Protein AF-A0A2S5QWN9-F1 (afdb_monomer_lite)

Secondary structure (DSSP, 8-state):
--BGGGT--S--SEEEEEEEETS------EEE-HHHHHHHHHHHHH-SS-EEEETTEEEEEEEEEEETTTTEEEEEEE-

Sequence (79 aa):
MNEYLTFFTNDGRFDIEVNFVNSAARIAKRYASISDITGLLELLESNEQLRMTFDEYPGTITAISIDPILNKLKLTVQL

pLDDT: mean 73.25, std 11.72, range [43.09, 87.06]

Foldseek 3Di:
DAAPVVLAPLPADAWEFEAEDPDPDDGDTGHHHPVSVVVVVVVCVVPVWDWYADPNRIWTFNDWDADPVRSYIYTYTYD

Structure (mmCIF, N/CA/C/O backbone):
data_AF-A0A2S5QWN9-F1
#
_entry.id   AF-A0A2S5QWN9-F1
#
loop_
_atom_site.group_PDB
_atom_site.id
_atom_site.type_symbol
_atom_site.label_atom_id
_atom_site.label_alt_id
_atom_site.label_comp_id
_atom_site.label_asym_id
_atom_site.label_entity_id
_atom_site.label_seq_id
_atom_site.pdbx_PDB_ins_code
_atom_site.Cartn_x
_atom_site.Cartn_y
_atom_site.Cartn_z
_atom_site.occupancy
_atom_site.B_iso_or_equiv
_atom_site.auth_seq_id
_atom_site.auth_comp_id
_atom_site.auth_asym_id
_atom_site.auth_atom_id
_atom_site.pdbx_PDB_model_num
ATOM 1 N N . MET A 1 1 ? -1.725 -17.647 -2.160 1.00 45.22 1 MET A N 1
ATOM 2 C CA . MET A 1 1 ? -0.970 -16.506 -2.715 1.00 45.22 1 MET A CA 1
ATOM 3 C C . MET A 1 1 ? -1.925 -15.330 -2.624 1.00 45.22 1 MET A C 1
ATOM 5 O O . MET A 1 1 ? -3.024 -15.470 -3.140 1.00 45.22 1 MET A O 1
ATOM 9 N N . ASN A 1 2 ? -1.604 -14.287 -1.855 1.00 43.09 2 ASN A N 1
ATOM 10 C CA . ASN A 1 2 ? -2.533 -13.173 -1.640 1.00 43.09 2 ASN A CA 1
ATOM 11 C C . ASN A 1 2 ? -2.336 -12.151 -2.763 1.00 43.09 2 ASN A C 1
ATOM 13 O O . ASN A 1 2 ? -1.255 -11.579 -2.910 1.00 43.09 2 ASN A O 1
ATOM 17 N N . GLU A 1 3 ? -3.362 -11.973 -3.587 1.00 48.50 3 GLU A N 1
ATOM 18 C CA . GLU A 1 3 ? -3.357 -11.012 -4.685 1.00 48.50 3 GLU A CA 1
ATOM 19 C C . GLU A 1 3 ? -3.601 -9.598 -4.136 1.00 48.50 3 GLU A C 1
ATOM 21 O O . GLU A 1 3 ? -4.517 -9.361 -3.350 1.00 48.50 3 GLU A O 1
ATOM 26 N N . TYR A 1 4 ? -2.782 -8.630 -4.556 1.00 48.75 4 TYR A N 1
ATOM 27 C CA . TYR A 1 4 ? -2.953 -7.213 -4.204 1.00 48.75 4 TYR A CA 1
ATOM 28 C C . TYR A 1 4 ? -4.292 -6.654 -4.693 1.00 48.75 4 TYR A C 1
ATOM 30 O O . TYR A 1 4 ? -4.884 -5.784 -4.059 1.00 48.75 4 TYR A O 1
ATOM 38 N N . LEU A 1 5 ? -4.787 -7.193 -5.809 1.00 49.50 5 LEU A N 1
ATOM 39 C CA . LEU A 1 5 ? -6.035 -6.781 -6.443 1.00 49.50 5 LEU A CA 1
ATOM 40 C C . LEU A 1 5 ? -7.275 -7.103 -5.598 1.00 49.50 5 LEU A C 1
ATOM 42 O O . LEU A 1 5 ? -8.310 -6.481 -5.813 1.00 49.50 5 LEU A O 1
ATOM 46 N N . THR A 1 6 ? -7.188 -8.030 -4.639 1.00 49.34 6 THR A N 1
ATOM 47 C CA . THR A 1 6 ? -8.335 -8.424 -3.805 1.00 49.34 6 THR A CA 1
ATOM 48 C C . THR A 1 6 ? -8.513 -7.549 -2.563 1.00 49.34 6 THR A C 1
ATOM 50 O O . THR A 1 6 ? -9.603 -7.539 -2.001 1.00 49.34 6 THR A O 1
ATOM 53 N N . PHE A 1 7 ? -7.479 -6.815 -2.131 1.00 52.66 7 PHE A N 1
ATOM 54 C CA . PHE A 1 7 ? -7.549 -5.958 -0.936 1.00 52.66 7 PHE A CA 1
ATOM 55 C C . PHE A 1 7 ? -8.133 -4.568 -1.201 1.00 52.66 7 PHE A C 1
ATOM 57 O O . PHE A 1 7 ? -8.534 -3.897 -0.258 1.00 52.66 7 PHE A O 1
ATOM 64 N N . PHE A 1 8 ? -8.184 -4.124 -2.458 1.00 61.94 8 PHE A N 1
ATOM 65 C CA . PHE A 1 8 ? -8.668 -2.790 -2.807 1.00 61.94 8 PHE A CA 1
ATOM 66 C C . PHE A 1 8 ? -9.887 -2.905 -3.706 1.00 61.94 8 PHE A C 1
ATOM 68 O O . PHE A 1 8 ? -9.787 -3.100 -4.917 1.00 61.94 8 PHE A O 1
ATOM 75 N N . THR A 1 9 ? -11.052 -2.758 -3.087 1.00 57.41 9 THR A N 1
ATOM 76 C CA . THR A 1 9 ? -12.390 -2.866 -3.685 1.00 57.41 9 THR A CA 1
ATOM 77 C C . THR A 1 9 ? -12.696 -1.786 -4.728 1.00 57.41 9 THR A C 1
ATOM 79 O O . THR A 1 9 ? -13.717 -1.859 -5.408 1.00 57.41 9 THR A O 1
ATOM 82 N N . ASN A 1 10 ? -11.798 -0.810 -4.920 1.00 60.81 10 ASN A N 1
ATOM 83 C CA . ASN A 1 10 ? -11.932 0.302 -5.864 1.00 60.81 10 ASN A CA 1
ATOM 84 C C . ASN A 1 10 ? -13.196 1.162 -5.636 1.00 60.81 10 ASN A C 1
ATOM 86 O O . ASN A 1 10 ? -13.618 1.898 -6.526 1.00 60.81 10 ASN A O 1
ATOM 90 N N . ASP A 1 11 ? -13.777 1.083 -4.437 1.00 65.25 11 ASP A N 1
ATOM 91 C CA . ASP A 1 11 ? -14.936 1.846 -3.946 1.00 65.25 11 ASP A CA 1
ATOM 92 C C . ASP A 1 11 ? -14.535 2.929 -2.918 1.00 6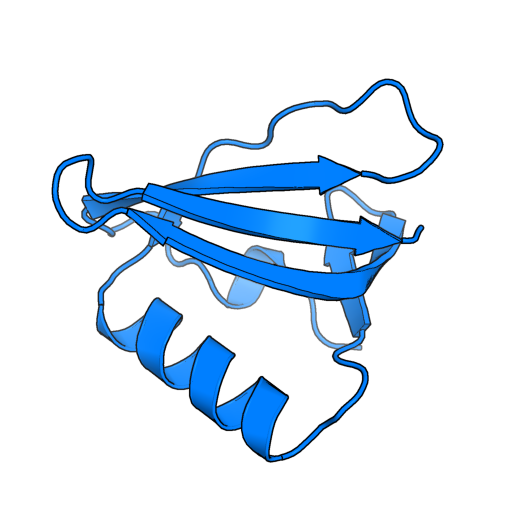5.25 11 ASP A C 1
ATOM 94 O O . ASP A 1 11 ? -15.370 3.631 -2.343 1.00 65.25 11 ASP A O 1
ATOM 98 N N . GLY A 1 12 ? -13.228 3.061 -2.701 1.00 66.19 12 GLY A N 1
ATOM 99 C CA . GLY A 1 12 ? -12.617 3.907 -1.698 1.00 66.19 12 GLY A CA 1
ATOM 100 C C . GLY A 1 12 ? -12.516 5.394 -2.024 1.00 66.19 12 GLY A C 1
ATOM 101 O O . GLY A 1 12 ? -12.850 5.861 -3.109 1.00 66.19 12 GLY A O 1
ATOM 102 N N . ARG A 1 13 ? -11.979 6.161 -1.071 1.00 72.12 13 ARG A N 1
ATOM 103 C CA . ARG A 1 13 ? -11.646 7.587 -1.261 1.00 72.12 13 ARG A CA 1
ATOM 104 C C . ARG A 1 13 ? -10.148 7.866 -1.264 1.00 72.12 13 ARG A C 1
ATOM 106 O O . ARG A 1 13 ? -9.761 8.983 -1.597 1.00 72.12 13 ARG A O 1
ATOM 113 N N . PHE A 1 14 ? -9.326 6.885 -0.891 1.00 71.38 14 PHE A N 1
ATOM 114 C CA . PHE A 1 14 ? -7.882 7.057 -0.821 1.00 71.38 14 PHE A CA 1
ATOM 115 C C . PHE A 1 14 ? -7.206 6.660 -2.130 1.00 71.38 14 PHE A C 1
ATOM 117 O O . PHE A 1 14 ? -7.418 5.543 -2.589 1.00 71.38 14 PHE A O 1
ATOM 124 N N . ASP A 1 15 ? -6.385 7.545 -2.701 1.00 78.81 15 ASP A N 1
ATOM 125 C CA . ASP A 1 15 ? -5.528 7.236 -3.853 1.00 78.81 15 ASP A CA 1
ATOM 126 C C . ASP A 1 15 ? -4.347 6.382 -3.377 1.00 78.81 15 ASP A C 1
ATOM 128 O O . ASP A 1 15 ? -3.598 6.786 -2.484 1.00 78.81 15 ASP A O 1
ATOM 132 N N . ILE A 1 16 ? -4.185 5.192 -3.947 1.00 77.00 16 ILE A N 1
ATOM 133 C CA . ILE A 1 16 ? -3.040 4.333 -3.661 1.00 77.00 16 ILE A CA 1
ATOM 134 C C . ILE A 1 16 ? -1.983 4.537 -4.732 1.00 77.00 16 ILE A C 1
ATOM 136 O O . ILE A 1 16 ? -2.231 4.356 -5.920 1.00 77.00 16 ILE A O 1
ATOM 140 N N . GLU A 1 17 ? -0.778 4.863 -4.291 1.00 80.56 17 GLU A N 1
ATOM 141 C CA . GLU A 1 17 ? 0.405 4.953 -5.127 1.00 80.56 17 GLU A CA 1
ATOM 142 C C . GLU A 1 17 ? 1.401 3.877 -4.709 1.00 80.56 17 GLU A C 1
ATOM 144 O O . GLU A 1 17 ? 1.870 3.848 -3.571 1.00 80.56 17 GLU A O 1
ATOM 149 N N . VAL A 1 18 ? 1.741 2.999 -5.649 1.00 79.38 18 VAL A N 1
ATOM 150 C CA . VAL A 1 18 ? 2.754 1.961 -5.456 1.00 79.38 18 VAL A CA 1
ATOM 151 C C . VAL A 1 18 ? 4.038 2.381 -6.151 1.00 79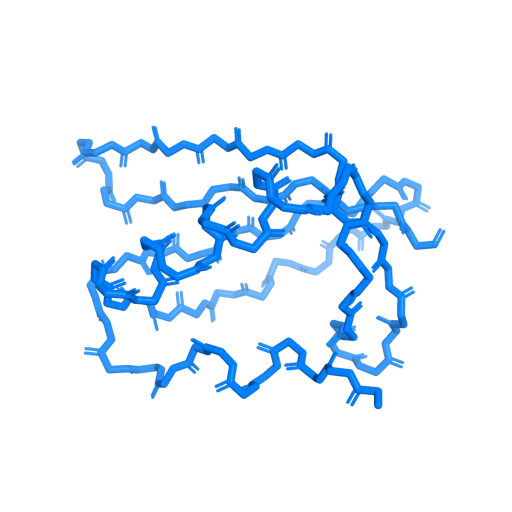.38 18 VAL A C 1
ATOM 153 O O . VAL A 1 18 ? 4.040 2.682 -7.345 1.00 79.38 18 VAL A O 1
ATOM 156 N N . ASN A 1 19 ? 5.129 2.397 -5.396 1.00 80.44 19 ASN A N 1
ATOM 157 C CA . ASN A 1 19 ? 6.449 2.769 -5.864 1.00 80.44 19 ASN A CA 1
ATOM 158 C C . ASN A 1 19 ? 7.362 1.539 -5.836 1.00 80.44 19 ASN A C 1
ATOM 160 O O . ASN A 1 19 ? 7.649 0.992 -4.770 1.00 80.44 19 ASN A O 1
ATOM 164 N N . PHE A 1 20 ? 7.803 1.091 -7.011 1.00 80.81 20 PHE A N 1
ATOM 165 C CA . PHE A 1 20 ? 8.627 -0.109 -7.149 1.00 80.81 20 PHE A CA 1
ATOM 166 C C . PHE A 1 20 ? 10.113 0.242 -7.096 1.00 80.81 20 PHE A C 1
ATOM 168 O O . PHE A 1 20 ? 10.616 1.004 -7.924 1.00 80.81 20 PHE A O 1
ATOM 175 N N . VAL A 1 21 ? 10.835 -0.346 -6.147 1.00 74.44 21 VAL A N 1
ATOM 176 C CA . VAL A 1 21 ? 12.292 -0.246 -6.063 1.00 74.44 21 VAL A CA 1
ATOM 177 C C . VAL A 1 21 ? 12.887 -1.053 -7.224 1.00 74.44 21 VAL A C 1
ATOM 179 O O . VAL A 1 21 ? 12.535 -2.214 -7.412 1.00 74.44 21 VAL A O 1
ATOM 182 N N . ASN A 1 22 ? 13.786 -0.444 -8.003 1.00 68.75 22 ASN A N 1
ATOM 183 C CA . ASN A 1 22 ? 14.488 -1.040 -9.156 1.00 68.75 22 ASN A CA 1
ATOM 184 C C . ASN A 1 22 ? 13.665 -1.276 -10.438 1.00 68.75 22 ASN A C 1
ATOM 186 O O . ASN A 1 22 ? 14.139 -1.964 -11.341 1.00 68.75 22 ASN A O 1
ATOM 190 N N . SER A 1 23 ? 12.480 -0.680 -10.571 1.00 65.81 23 SER A N 1
ATOM 191 C CA . SER A 1 23 ? 11.707 -0.708 -11.820 1.00 65.81 23 SER A CA 1
ATOM 192 C C . SER A 1 23 ? 11.285 0.702 -12.227 1.00 65.81 23 SER A C 1
ATOM 194 O O . SER A 1 23 ? 11.078 1.568 -11.378 1.00 65.81 23 SER A O 1
ATOM 196 N N . ALA A 1 24 ? 11.157 0.951 -13.533 1.00 58.19 24 ALA A N 1
ATOM 197 C CA . ALA A 1 24 ? 10.523 2.164 -14.043 1.00 58.19 24 ALA A CA 1
ATOM 198 C C . ALA A 1 24 ? 9.023 2.077 -13.717 1.00 58.19 24 ALA A C 1
ATOM 200 O O . ALA A 1 24 ? 8.236 1.518 -14.479 1.00 58.19 24 ALA A O 1
ATOM 201 N N . ALA A 1 25 ? 8.660 2.528 -12.516 1.00 55.47 25 ALA A N 1
ATOM 202 C CA . ALA A 1 25 ? 7.372 2.260 -11.897 1.00 55.47 25 ALA A CA 1
ATOM 203 C C . ALA A 1 25 ? 6.191 2.702 -12.778 1.00 55.47 25 ALA A C 1
ATOM 205 O O . ALA A 1 25 ? 6.081 3.865 -13.174 1.00 55.47 25 ALA A O 1
ATOM 206 N N . ARG A 1 26 ? 5.256 1.779 -13.031 1.00 53.53 26 ARG A N 1
ATOM 207 C CA . ARG A 1 26 ? 3.879 2.130 -13.386 1.00 53.53 26 ARG A CA 1
ATOM 208 C C . ARG A 1 26 ? 3.127 2.405 -12.091 1.00 53.53 26 ARG A C 1
ATOM 210 O O . ARG A 1 26 ? 3.000 1.529 -11.245 1.00 53.53 26 ARG A O 1
ATOM 217 N N . ILE A 1 27 ? 2.634 3.630 -11.948 1.00 53.81 27 ILE A N 1
ATOM 218 C CA . ILE A 1 27 ? 1.748 4.007 -10.848 1.00 53.81 27 ILE A CA 1
ATOM 219 C C . ILE A 1 27 ? 0.384 3.374 -11.133 1.00 53.81 27 ILE A C 1
ATOM 221 O O . ILE A 1 27 ? -0.362 3.855 -11.988 1.00 53.81 27 ILE A O 1
ATOM 225 N N . ALA A 1 28 ? 0.053 2.294 -10.430 1.00 58.72 28 ALA A N 1
ATOM 226 C CA . ALA A 1 28 ? -1.312 1.795 -10.394 1.00 58.72 28 ALA A CA 1
ATOM 227 C C . ALA A 1 28 ? -2.101 2.648 -9.396 1.00 58.72 28 ALA A C 1
ATOM 229 O O . ALA A 1 28 ? -1.914 2.510 -8.193 1.00 58.72 28 ALA A O 1
ATOM 230 N N . LYS A 1 29 ? -2.965 3.542 -9.893 1.00 59.09 29 LYS A N 1
ATOM 231 C CA . LYS A 1 29 ? -3.925 4.257 -9.043 1.00 59.09 29 LYS A CA 1
ATOM 232 C C . LYS A 1 29 ? -5.120 3.358 -8.758 1.00 59.09 29 LYS A C 1
ATOM 234 O O . LYS A 1 29 ? -5.752 2.832 -9.686 1.00 59.09 29 LYS A O 1
ATOM 239 N N . ARG A 1 30 ? -5.423 3.177 -7.480 1.00 69.88 30 ARG A N 1
ATOM 240 C CA . ARG A 1 30 ? -6.618 2.481 -6.990 1.00 69.88 30 ARG A CA 1
ATOM 241 C C . ARG A 1 30 ? -7.232 3.282 -5.859 1.00 69.88 30 ARG A C 1
ATOM 243 O O . ARG A 1 30 ? -6.536 4.056 -5.209 1.00 69.88 30 ARG A O 1
ATOM 250 N N . TYR A 1 31 ? -8.524 3.074 -5.648 1.00 71.38 31 TYR A N 1
ATOM 251 C CA . TYR A 1 31 ? -9.250 3.675 -4.543 1.00 71.38 31 TYR A CA 1
ATOM 252 C C . TYR A 1 31 ? -9.399 2.675 -3.388 1.00 71.38 31 TYR A C 1
ATOM 254 O O . TYR A 1 31 ? -9.928 1.585 -3.596 1.00 71.38 31 TYR A O 1
ATOM 262 N N . ALA A 1 32 ? -8.954 3.049 -2.184 1.00 74.12 32 ALA A N 1
ATOM 263 C CA . ALA A 1 32 ? -9.111 2.258 -0.954 1.00 74.12 32 ALA A CA 1
ATOM 264 C C . ALA A 1 32 ? -10.054 2.922 0.055 1.00 74.12 32 ALA A C 1
ATOM 266 O O . ALA A 1 32 ? -10.091 4.157 0.190 1.00 74.12 32 ALA A O 1
ATOM 267 N N . SER A 1 33 ? -10.850 2.107 0.742 1.00 80.62 33 SER A N 1
ATOM 268 C CA . SER A 1 33 ? -11.614 2.540 1.909 1.00 80.62 33 SER A CA 1
ATOM 269 C C . SER A 1 33 ? -10.693 2.641 3.135 1.00 80.62 33 SER A C 1
ATOM 271 O O . SER A 1 33 ? 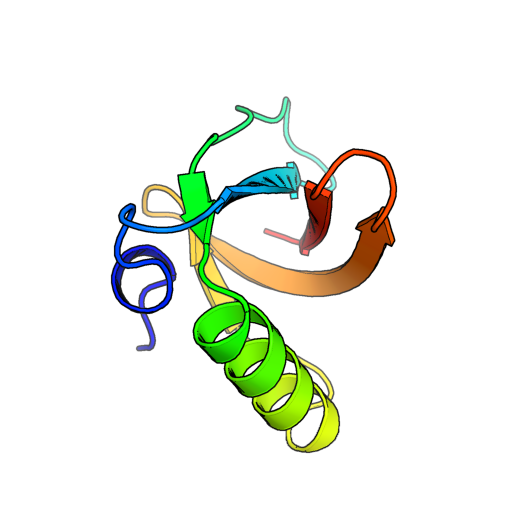-9.582 2.113 3.146 1.00 80.62 33 SER A O 1
ATOM 273 N N . ILE A 1 34 ? -11.144 3.318 4.196 1.00 80.44 34 ILE A N 1
ATOM 274 C CA . ILE A 1 34 ? -10.383 3.371 5.458 1.00 80.44 34 ILE A CA 1
ATOM 275 C C . ILE A 1 34 ? -10.225 1.962 6.048 1.00 80.44 34 ILE A C 1
ATOM 277 O O . ILE A 1 34 ? -9.155 1.642 6.551 1.00 80.44 34 ILE A O 1
ATOM 281 N N . SER A 1 35 ? -11.250 1.110 5.935 1.00 81.19 35 SER A N 1
ATOM 282 C CA . SER A 1 35 ? -11.197 -0.282 6.392 1.00 81.19 35 SER A CA 1
ATOM 283 C C . SER A 1 35 ? -10.113 -1.097 5.688 1.00 81.19 35 SER A C 1
ATOM 285 O O . SER A 1 35 ? -9.414 -1.852 6.358 1.00 81.19 35 SER A O 1
ATOM 287 N N . ASP A 1 36 ? -9.916 -0.906 4.380 1.00 78.62 36 ASP A N 1
ATOM 288 C CA . ASP A 1 36 ? -8.867 -1.620 3.634 1.00 78.62 36 ASP A CA 1
ATOM 289 C C . ASP A 1 36 ? -7.473 -1.193 4.102 1.00 78.62 36 ASP A C 1
ATOM 291 O O . ASP A 1 36 ? -6.571 -2.018 4.249 1.00 78.62 36 ASP A O 1
ATOM 295 N N . ILE A 1 37 ? -7.303 0.106 4.380 1.00 80.00 37 ILE A N 1
ATOM 296 C CA . ILE A 1 37 ? -6.050 0.654 4.911 1.00 80.00 37 ILE A CA 1
ATOM 297 C C . ILE A 1 37 ? -5.780 0.093 6.307 1.00 80.00 37 ILE A C 1
ATOM 299 O O . ILE A 1 37 ? -4.664 -0.346 6.576 1.00 80.00 37 ILE A O 1
ATOM 303 N N . THR A 1 38 ? -6.785 0.076 7.186 1.00 83.12 38 THR A N 1
ATOM 304 C CA . THR A 1 38 ? -6.651 -0.496 8.532 1.00 83.12 38 THR A CA 1
ATOM 305 C C . THR A 1 38 ? -6.287 -1.980 8.468 1.00 83.12 38 THR A C 1
ATOM 307 O O . THR A 1 38 ? -5.324 -2.383 9.112 1.00 83.12 38 THR A O 1
ATOM 310 N N . GLY A 1 39 ? -6.960 -2.771 7.625 1.00 82.75 39 GLY A N 1
ATOM 311 C CA . GLY A 1 39 ? -6.643 -4.193 7.456 1.00 82.75 39 GLY A CA 1
ATOM 312 C C . GLY A 1 39 ? -5.228 -4.440 6.916 1.00 82.75 39 GLY A C 1
ATOM 313 O O . GLY A 1 39 ? -4.545 -5.358 7.365 1.00 82.75 39 GLY A O 1
ATOM 314 N N . LEU A 1 40 ? -4.742 -3.596 5.997 1.00 80.50 40 LEU A N 1
ATOM 315 C CA . LEU A 1 40 ? -3.361 -3.667 5.512 1.00 80.50 40 LEU A CA 1
ATOM 316 C C . LEU A 1 40 ? -2.342 -3.397 6.630 1.00 80.50 40 LEU A C 1
ATOM 318 O O . LEU A 1 40 ? -1.326 -4.088 6.711 1.00 80.50 40 LEU A O 1
ATOM 322 N N . LEU A 1 41 ? -2.601 -2.397 7.477 1.00 80.94 41 LEU A N 1
ATOM 323 C CA . LEU A 1 41 ? -1.719 -2.052 8.594 1.00 80.94 41 LEU A CA 1
ATOM 324 C C . LEU A 1 41 ? -1.658 -3.181 9.631 1.00 80.94 41 LEU A C 1
ATOM 326 O O . LEU A 1 41 ? -0.562 -3.572 10.026 1.00 80.94 41 LEU A O 1
ATOM 330 N N . GLU A 1 42 ? -2.798 -3.772 9.995 1.00 83.81 42 GLU A N 1
ATOM 331 C CA . GLU A 1 42 ? -2.859 -4.925 10.912 1.00 83.81 42 GLU A CA 1
ATOM 332 C C . GLU A 1 42 ? -2.090 -6.145 10.366 1.00 83.81 42 GLU A C 1
ATOM 334 O O . GLU A 1 42 ? -1.393 -6.859 11.097 1.00 83.81 42 GLU A O 1
ATOM 339 N N . LEU A 1 43 ? -2.166 -6.381 9.052 1.00 80.69 43 LEU A N 1
ATOM 340 C CA . LEU A 1 43 ? -1.409 -7.451 8.399 1.00 80.69 43 LEU A CA 1
ATOM 341 C C . LEU A 1 43 ? 0.103 -7.218 8.440 1.00 80.69 43 LEU A C 1
ATOM 343 O O . LEU A 1 43 ? 0.854 -8.185 8.541 1.00 80.69 43 LEU A O 1
ATOM 347 N N . LEU A 1 44 ? 0.556 -5.966 8.378 1.00 76.44 44 LEU A N 1
ATOM 348 C CA . LEU A 1 44 ? 1.977 -5.618 8.462 1.00 76.44 44 LEU A CA 1
ATOM 349 C C . LEU A 1 44 ? 2.509 -5.655 9.890 1.00 76.44 44 LEU A C 1
ATOM 351 O O . LEU A 1 44 ? 3.631 -6.102 10.105 1.00 76.44 44 LEU A O 1
ATOM 355 N N . GLU A 1 45 ? 1.705 -5.255 10.873 1.00 78.75 45 GLU A N 1
ATOM 356 C CA . GLU A 1 45 ? 2.066 -5.422 12.285 1.00 78.75 45 GLU A CA 1
ATOM 357 C C . GLU A 1 45 ? 2.245 -6.902 12.651 1.00 78.75 45 GLU A C 1
ATOM 359 O O . GLU A 1 45 ? 3.102 -7.247 13.463 1.00 78.75 45 GLU A O 1
ATOM 364 N N . SER A 1 46 ? 1.473 -7.790 12.017 1.00 79.25 46 SER A N 1
ATOM 365 C CA . SER A 1 46 ? 1.583 -9.242 12.205 1.00 79.25 46 SER A CA 1
ATOM 366 C C . SER A 1 46 ? 2.607 -9.924 11.288 1.00 79.25 46 SER A C 1
ATOM 368 O O . SER A 1 46 ? 2.976 -11.070 11.549 1.00 79.25 46 SER A O 1
ATOM 370 N N . ASN A 1 47 ? 3.086 -9.251 10.235 1.00 74.19 47 ASN A N 1
ATOM 371 C CA . ASN A 1 47 ? 4.038 -9.794 9.266 1.00 74.19 47 ASN A CA 1
ATOM 372 C C . ASN A 1 47 ? 5.057 -8.724 8.842 1.00 74.19 47 ASN A C 1
ATOM 374 O O . ASN A 1 47 ? 4.757 -7.886 7.994 1.00 74.19 47 ASN A O 1
ATOM 378 N N . GLU A 1 48 ? 6.301 -8.824 9.330 1.00 68.88 48 GLU A N 1
ATOM 379 C CA . GLU A 1 48 ? 7.395 -7.896 8.971 1.00 68.88 48 GLU A CA 1
ATOM 380 C C . GLU A 1 48 ? 7.654 -7.791 7.455 1.00 68.88 48 GLU A C 1
ATOM 382 O O . GLU A 1 48 ? 8.220 -6.804 6.988 1.00 68.88 48 GLU A O 1
ATOM 387 N N . GLN A 1 49 ? 7.262 -8.802 6.671 1.00 71.19 49 GLN A N 1
ATOM 388 C CA . GLN A 1 49 ? 7.416 -8.827 5.216 1.00 71.19 49 GLN A CA 1
ATOM 389 C C . GLN A 1 49 ?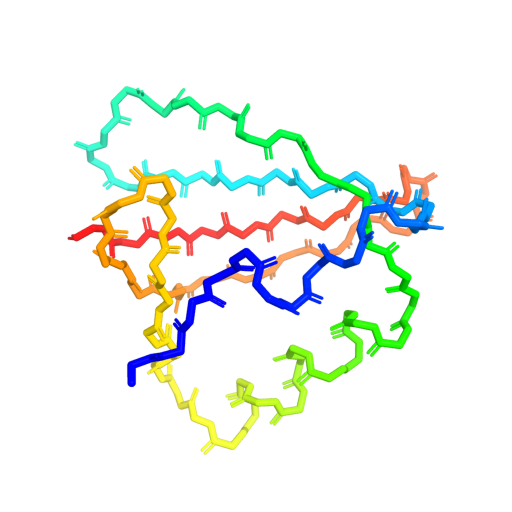 6.131 -9.314 4.545 1.00 71.19 49 GLN A C 1
ATOM 391 O O . GLN A 1 49 ? 5.955 -10.508 4.278 1.00 71.19 49 GLN A O 1
ATOM 396 N N . LEU A 1 50 ? 5.224 -8.385 4.239 1.00 78.50 50 LEU A N 1
ATOM 397 C CA . LEU A 1 50 ? 4.003 -8.707 3.509 1.00 78.50 50 LEU A CA 1
ATOM 398 C C . LEU A 1 50 ? 4.303 -8.839 2.008 1.00 78.50 50 LEU A C 1
ATOM 400 O O . LEU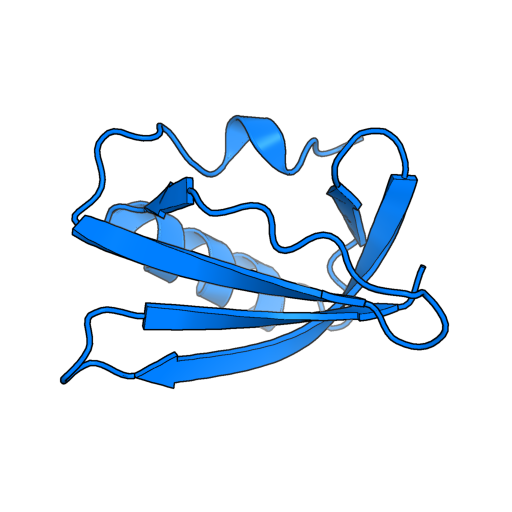 A 1 50 ? 4.648 -7.867 1.331 1.00 78.50 50 LEU A O 1
ATOM 404 N N . ARG A 1 51 ? 4.166 -10.063 1.486 1.00 78.25 51 ARG A N 1
ATOM 405 C CA . ARG A 1 51 ? 4.279 -10.365 0.052 1.00 78.25 51 ARG A CA 1
ATOM 406 C C . ARG A 1 51 ? 2.924 -10.203 -0.629 1.00 78.25 51 ARG A C 1
ATOM 408 O O . ARG A 1 51 ? 1.948 -10.815 -0.198 1.00 78.25 51 ARG A O 1
ATOM 415 N N . MET A 1 52 ? 2.878 -9.428 -1.707 1.00 75.00 52 MET A N 1
ATOM 416 C CA . MET A 1 52 ? 1.666 -9.150 -2.483 1.00 75.00 52 MET A CA 1
ATOM 417 C C . MET A 1 52 ? 1.969 -9.177 -3.985 1.00 75.00 52 MET A C 1
ATOM 419 O O . MET A 1 52 ? 3.088 -8.893 -4.398 1.00 75.00 52 MET A O 1
ATOM 423 N N . THR A 1 53 ? 0.982 -9.514 -4.813 1.00 71.56 53 THR A N 1
ATOM 424 C CA . THR A 1 53 ? 1.140 -9.553 -6.281 1.00 71.56 53 THR A CA 1
ATOM 425 C C . THR A 1 53 ? 0.570 -8.304 -6.940 1.00 71.56 53 THR A C 1
ATOM 427 O O . THR A 1 53 ? -0.645 -8.154 -6.942 1.00 71.56 53 THR A O 1
ATOM 430 N N . PHE A 1 54 ? 1.408 -7.463 -7.548 1.00 70.75 54 PHE A N 1
ATOM 431 C CA . PHE A 1 54 ? 1.044 -6.206 -8.211 1.00 70.75 54 PHE A CA 1
ATOM 432 C C . PHE A 1 54 ? 1.151 -6.341 -9.734 1.00 70.75 54 PHE A C 1
ATOM 434 O O . PHE A 1 54 ? 2.239 -6.631 -10.222 1.00 70.75 54 PHE A O 1
ATOM 441 N N . ASP A 1 55 ? 0.063 -6.113 -10.480 1.00 65.00 55 ASP A N 1
ATOM 442 C CA . ASP A 1 55 ? 0.035 -6.220 -11.954 1.00 65.00 55 ASP A CA 1
ATOM 443 C C . ASP A 1 55 ? 0.815 -7.451 -12.469 1.00 65.00 55 ASP A C 1
ATOM 445 O O . ASP A 1 55 ? 1.652 -7.340 -13.358 1.00 65.00 55 ASP A O 1
ATOM 449 N N . GLU A 1 56 ? 0.554 -8.616 -11.857 1.00 63.34 56 GLU A N 1
ATOM 450 C CA . GLU A 1 56 ? 1.165 -9.932 -12.146 1.00 63.34 56 GLU A CA 1
ATOM 451 C C . GLU A 1 56 ? 2.566 -10.191 -11.552 1.00 63.34 56 GLU A C 1
ATOM 453 O O . GLU A 1 56 ? 3.022 -11.336 -11.550 1.00 63.34 56 GLU A O 1
ATOM 458 N N . TYR A 1 57 ? 3.221 -9.195 -10.948 1.00 68.44 57 TYR A N 1
ATOM 459 C CA . TYR A 1 57 ? 4.532 -9.358 -10.314 1.00 68.44 57 TYR A CA 1
ATOM 460 C C . TYR A 1 57 ? 4.426 -9.494 -8.786 1.00 68.44 57 TYR A C 1
ATOM 462 O O . TYR A 1 57 ? 3.897 -8.598 -8.122 1.00 68.44 57 TYR A O 1
ATOM 470 N N . PRO A 1 58 ? 4.923 -10.589 -8.179 1.00 75.31 58 PRO A N 1
ATOM 471 C CA . PRO A 1 58 ? 5.041 -10.670 -6.729 1.00 75.31 58 PRO A CA 1
ATOM 472 C C . PRO A 1 58 ? 6.086 -9.662 -6.241 1.00 75.31 58 PRO A C 1
ATOM 474 O O . PRO A 1 58 ? 7.167 -9.567 -6.808 1.00 75.31 58 PRO A O 1
ATOM 477 N N . GLY A 1 59 ? 5.771 -8.937 -5.175 1.00 80.75 59 GLY A N 1
ATOM 478 C CA . GLY A 1 59 ? 6.674 -8.002 -4.522 1.00 80.75 59 GLY A CA 1
ATOM 479 C C . GLY A 1 59 ? 6.460 -7.989 -3.013 1.00 80.75 59 GLY A C 1
ATOM 480 O O . GLY A 1 59 ? 5.434 -8.439 -2.500 1.00 80.75 59 GLY A O 1
ATOM 481 N N . THR A 1 60 ? 7.449 -7.490 -2.284 1.00 85.12 60 THR A N 1
ATOM 482 C CA . THR A 1 60 ? 7.398 -7.341 -0.826 1.00 85.12 60 THR A CA 1
ATOM 483 C C . THR A 1 60 ? 7.227 -5.871 -0.481 1.00 85.12 60 THR A C 1
ATOM 485 O O . THR A 1 60 ? 8.004 -5.039 -0.952 1.00 85.12 60 THR A O 1
ATOM 488 N N . ILE A 1 61 ? 6.226 -5.542 0.336 1.00 84.69 61 ILE A N 1
ATOM 489 C CA . ILE A 1 61 ? 6.076 -4.183 0.867 1.00 84.69 61 ILE A CA 1
ATOM 490 C C . ILE A 1 61 ? 7.191 -3.941 1.882 1.00 84.69 61 ILE A C 1
ATOM 492 O O . ILE A 1 61 ? 7.343 -4.702 2.834 1.00 84.69 61 ILE A O 1
ATOM 496 N N . THR A 1 62 ? 7.961 -2.877 1.676 1.00 85.50 62 THR A N 1
ATOM 497 C CA . THR A 1 62 ? 9.083 -2.495 2.547 1.00 85.50 62 THR A CA 1
ATOM 498 C C . THR A 1 62 ? 8.825 -1.205 3.317 1.00 85.50 62 THR A C 1
ATOM 500 O O . THR A 1 62 ? 9.459 -0.975 4.343 1.00 85.50 62 THR A O 1
ATOM 503 N N . ALA A 1 63 ? 7.898 -0.360 2.854 1.00 84.62 63 ALA A N 1
ATOM 504 C CA . ALA A 1 63 ? 7.490 0.842 3.575 1.00 84.62 63 ALA A CA 1
ATOM 505 C C . ALA A 1 63 ? 6.067 1.279 3.214 1.00 84.62 63 ALA A C 1
ATOM 507 O O . ALA A 1 63 ? 5.613 1.087 2.084 1.00 84.62 63 ALA A O 1
ATOM 508 N N . ILE A 1 64 ? 5.404 1.933 4.172 1.00 84.44 64 ILE A N 1
ATOM 509 C CA . ILE A 1 64 ? 4.095 2.570 4.006 1.00 84.44 64 ILE A CA 1
ATOM 510 C C . ILE A 1 64 ? 4.143 4.011 4.510 1.00 84.44 64 ILE A C 1
ATOM 512 O O . ILE A 1 64 ? 4.741 4.302 5.544 1.00 84.44 64 ILE A O 1
ATOM 516 N N . SER A 1 65 ? 3.474 4.912 3.793 1.00 87.06 65 SER A N 1
ATOM 517 C CA . SER A 1 65 ? 3.222 6.283 4.233 1.00 87.06 65 SER A CA 1
ATOM 518 C C . SER A 1 65 ? 1.790 6.692 3.893 1.00 87.06 65 SER A C 1
ATOM 520 O O . SER A 1 65 ? 1.328 6.466 2.777 1.00 87.06 65 SER A O 1
ATOM 522 N N . ILE A 1 66 ? 1.088 7.293 4.853 1.00 85.19 66 ILE A N 1
ATOM 523 C CA . ILE A 1 66 ? -0.273 7.808 4.669 1.00 85.19 66 ILE A CA 1
ATOM 524 C C . ILE A 1 66 ? -0.226 9.332 4.720 1.00 85.19 66 ILE A C 1
ATOM 526 O O . ILE A 1 66 ? 0.274 9.912 5.682 1.00 85.19 66 ILE A O 1
ATOM 530 N N . ASP A 1 67 ? -0.779 9.967 3.693 1.00 85.19 67 ASP A N 1
ATOM 531 C CA . ASP A 1 67 ? -1.063 11.395 3.652 1.00 85.19 67 ASP A CA 1
ATOM 532 C C . ASP A 1 67 ? -2.575 11.610 3.852 1.00 85.19 67 ASP A C 1
ATOM 534 O O . ASP A 1 67 ? -3.361 11.414 2.917 1.00 85.19 67 ASP A O 1
ATOM 538 N N . PRO A 1 68 ? -3.016 11.986 5.065 1.00 79.06 68 PRO A N 1
ATOM 539 C CA . PRO A 1 68 ? -4.432 12.184 5.361 1.00 79.06 68 PRO A CA 1
ATOM 540 C C . PRO A 1 68 ? -5.001 13.474 4.750 1.00 79.06 68 PRO A C 1
ATOM 542 O O . PRO A 1 68 ? -6.216 13.593 4.629 1.00 79.06 68 PRO A O 1
ATOM 545 N N . ILE A 1 69 ? -4.159 14.437 4.353 1.00 86.31 69 ILE A N 1
ATOM 546 C CA . ILE A 1 69 ? -4.609 15.686 3.718 1.00 86.31 69 ILE A CA 1
ATOM 547 C C . ILE A 1 69 ? -4.994 15.403 2.265 1.00 86.31 69 ILE A C 1
ATOM 549 O O . ILE A 1 69 ? -6.022 15.878 1.783 1.00 86.31 69 ILE A O 1
ATOM 553 N N . LEU A 1 70 ? -4.180 14.600 1.576 1.00 83.94 70 LEU A N 1
ATOM 554 C CA . LEU A 1 70 ? -4.414 14.209 0.186 1.00 83.94 70 LEU A CA 1
ATOM 555 C C . LEU A 1 70 ? -5.286 12.956 0.040 1.00 83.94 70 LEU A C 1
ATOM 557 O O . LEU A 1 70 ? -5.562 12.559 -1.089 1.00 83.94 70 LEU A O 1
ATOM 561 N N . ASN A 1 71 ? -5.702 12.335 1.151 1.00 83.38 71 ASN A N 1
ATOM 562 C CA . ASN A 1 71 ? -6.267 10.984 1.177 1.00 83.38 71 ASN A CA 1
ATOM 563 C C . ASN A 1 71 ? -5.434 10.039 0.303 1.00 83.38 71 ASN A C 1
ATOM 565 O O . ASN A 1 71 ? -5.932 9.458 -0.656 1.00 83.38 71 ASN A O 1
ATOM 569 N N . LYS A 1 72 ? -4.133 9.936 0.576 1.00 83.88 72 LYS A N 1
ATOM 570 C CA . LYS A 1 72 ? -3.213 9.159 -0.256 1.00 83.88 72 LYS A CA 1
ATOM 571 C C . LYS A 1 72 ? -2.445 8.140 0.568 1.00 83.88 72 LYS A C 1
ATOM 573 O O . LYS A 1 72 ? -1.844 8.485 1.581 1.00 83.88 72 LYS A O 1
ATOM 578 N N . LEU A 1 73 ? -2.430 6.896 0.107 1.00 84.69 73 LEU A N 1
ATOM 579 C CA . LEU A 1 73 ? -1.594 5.823 0.634 1.00 84.69 73 LEU A CA 1
ATOM 580 C C . LEU A 1 73 ? -0.424 5.600 -0.327 1.00 84.69 73 LEU A C 1
ATOM 582 O O . LEU A 1 73 ? -0.628 5.369 -1.514 1.00 84.69 73 LEU A O 1
ATOM 586 N N . LYS A 1 74 ? 0.804 5.650 0.179 1.00 86.38 74 LYS A N 1
ATOM 587 C CA . LYS A 1 74 ? 2.019 5.330 -0.572 1.00 86.38 74 LYS A CA 1
ATOM 588 C C . LYS A 1 74 ? 2.604 4.020 -0.069 1.00 86.38 74 LYS A C 1
ATOM 590 O O . LYS A 1 74 ? 2.857 3.883 1.127 1.00 86.38 74 LYS A O 1
ATOM 595 N N . LEU A 1 75 ? 2.847 3.096 -0.991 1.00 84.81 75 LEU A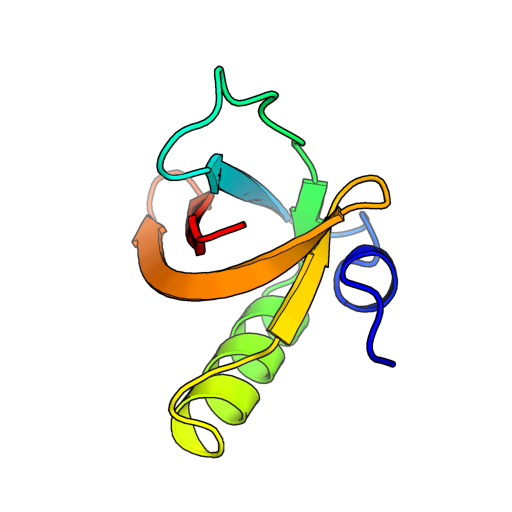 N 1
ATOM 596 C CA . LEU A 1 75 ? 3.476 1.803 -0.736 1.00 84.81 75 LEU A CA 1
ATOM 597 C C . LEU A 1 75 ? 4.817 1.748 -1.460 1.00 84.81 75 LEU A C 1
ATOM 599 O O . LEU A 1 75 ? 4.875 2.002 -2.661 1.00 84.81 75 LEU A O 1
ATOM 603 N N . THR A 1 76 ? 5.882 1.377 -0.758 1.00 85.19 76 THR A N 1
ATOM 604 C CA . THR A 1 76 ? 7.166 1.042 -1.381 1.00 85.19 76 THR A CA 1
ATOM 605 C C . THR A 1 76 ? 7.279 -0.469 -1.477 1.00 85.19 76 THR A C 1
ATOM 607 O O . THR A 1 76 ? 7.117 -1.168 -0.476 1.00 85.19 76 THR A O 1
ATOM 610 N N . VAL A 1 77 ? 7.551 -0.967 -2.679 1.00 83.94 77 VAL A N 1
ATOM 611 C CA . VAL A 1 77 ? 7.570 -2.398 -2.990 1.00 83.94 77 VAL A CA 1
ATOM 612 C C . VAL A 1 77 ? 8.906 -2.777 -3.601 1.00 83.94 77 VAL A C 1
ATOM 614 O O . VAL A 1 77 ? 9.373 -2.136 -4.540 1.00 83.94 77 VAL A O 1
ATOM 617 N N . GLN A 1 78 ? 9.505 -3.847 -3.095 1.00 85.06 78 GLN A N 1
ATOM 618 C CA . GLN A 1 78 ? 10.637 -4.512 -3.725 1.00 85.06 78 GLN A CA 1
ATOM 619 C C . GLN A 1 78 ? 10.120 -5.707 -4.533 1.00 85.06 78 GLN A C 1
ATOM 621 O O . GLN A 1 78 ? 9.520 -6.612 -3.949 1.00 85.06 78 GLN A O 1
ATOM 626 N N . LEU A 1 79 ? 10.309 -5.672 -5.858 1.00 77.81 79 LEU A N 1
ATOM 627 C CA . LEU A 1 79 ? 10.044 -6.809 -6.752 1.00 77.81 79 LEU A CA 1
ATOM 628 C C . LEU A 1 79 ? 11.053 -7.942 -6.519 1.00 77.81 79 LEU A C 1
ATOM 630 O O . LEU A 1 79 ? 12.224 -7.624 -6.198 1.00 77.81 79 LEU A O 1
#

Radius of gyration: 11.6 Å; chains: 1; bounding box: 29×32×26 Å